Protein AF-A0A0N1F8J1-F1 (afdb_monomer_lite)

Organism: NCBI:txid1458464

Structure (mmCIF, N/CA/C/O backbone):
data_AF-A0A0N1F8J1-F1
#
_entry.id   AF-A0A0N1F8J1-F1
#
loop_
_atom_site.group_PDB
_atom_site.id
_atom_site.type_symbol
_atom_site.label_atom_id
_atom_site.label_alt_id
_atom_site.label_comp_id
_atom_site.label_asym_id
_atom_site.label_entity_id
_atom_site.label_seq_id
_atom_site.pdbx_PDB_ins_code
_atom_site.Cartn_x
_atom_site.Cartn_y
_atom_site.Cartn_z
_atom_site.occupancy
_atom_site.B_iso_or_equiv
_atom_site.auth_seq_id
_atom_site.auth_comp_id
_atom_site.a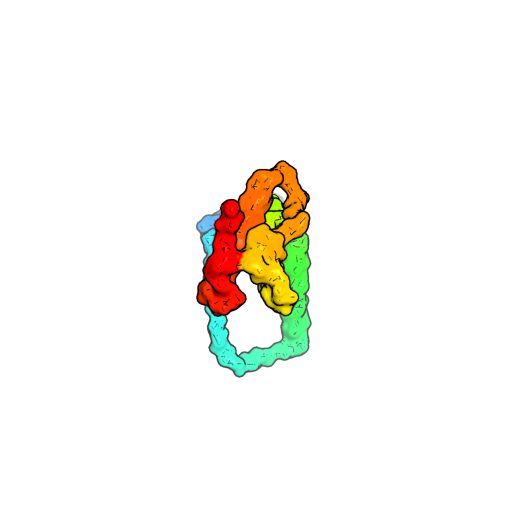uth_asym_id
_atom_site.auth_atom_id
_atom_site.pdbx_PDB_model_num
ATOM 1 N N . MET A 1 1 ? 49.712 -4.386 -55.237 1.00 58.28 1 MET A N 1
ATOM 2 C CA . MET A 1 1 ? 48.375 -4.305 -55.863 1.00 58.28 1 MET A CA 1
ATOM 3 C C . MET A 1 1 ? 47.477 -5.507 -55.547 1.00 58.28 1 MET A C 1
ATOM 5 O O . MET A 1 1 ? 46.312 -5.279 -55.282 1.00 58.28 1 MET A O 1
ATOM 9 N N . ARG A 1 2 ? 47.968 -6.762 -55.497 1.00 61.75 2 ARG A N 1
ATOM 10 C CA . ARG A 1 2 ? 47.131 -7.924 -55.093 1.00 61.75 2 ARG A CA 1
ATOM 11 C C . ARG A 1 2 ? 46.641 -7.853 -53.637 1.00 61.75 2 ARG A C 1
ATOM 13 O O . ARG A 1 2 ? 45.448 -7.893 -53.394 1.00 61.75 2 ARG A O 1
ATOM 20 N N . ARG A 1 3 ? 47.547 -7.547 -52.701 1.00 65.62 3 ARG A N 1
ATOM 21 C CA . ARG A 1 3 ? 47.251 -7.428 -51.259 1.00 65.62 3 ARG A CA 1
ATOM 22 C C . ARG A 1 3 ? 46.140 -6.426 -50.910 1.00 65.62 3 ARG A C 1
ATOM 24 O O . ARG A 1 3 ? 45.427 -6.631 -49.942 1.00 65.62 3 ARG A O 1
ATOM 31 N N . THR A 1 4 ? 46.003 -5.350 -51.684 1.00 76.75 4 THR A N 1
ATOM 32 C CA . THR A 1 4 ? 44.968 -4.324 -51.475 1.00 76.75 4 THR A CA 1
ATOM 33 C C . THR A 1 4 ? 43.614 -4.747 -52.038 1.00 76.75 4 THR A C 1
ATOM 35 O O . THR A 1 4 ? 42.590 -4.372 -51.486 1.00 76.75 4 THR A O 1
ATOM 38 N N . VAL A 1 5 ? 43.597 -5.543 -53.113 1.00 81.06 5 VAL A N 1
ATOM 39 C CA . VAL A 1 5 ? 42.360 -6.108 -53.677 1.00 81.06 5 VAL A CA 1
ATOM 40 C C . VAL A 1 5 ? 41.802 -7.181 -52.745 1.00 81.06 5 VAL A C 1
ATOM 42 O O . VAL A 1 5 ? 40.618 -7.144 -52.437 1.00 81.06 5 VAL A O 1
ATOM 45 N N . ASP A 1 6 ? 42.664 -8.045 -52.203 1.00 84.12 6 ASP A N 1
ATOM 46 C CA . ASP A 1 6 ? 42.258 -9.074 -51.235 1.00 84.12 6 ASP A CA 1
ATOM 47 C C . ASP A 1 6 ? 41.687 -8.453 -49.945 1.00 84.12 6 ASP A C 1
ATOM 49 O O . ASP A 1 6 ? 40.721 -8.954 -49.377 1.00 84.12 6 ASP A O 1
ATOM 53 N N . GLN A 1 7 ? 42.244 -7.319 -49.502 1.00 85.56 7 GLN A N 1
ATOM 54 C CA . GLN A 1 7 ? 41.729 -6.566 -48.353 1.00 85.56 7 GLN A CA 1
ATOM 55 C C . GLN A 1 7 ? 40.353 -5.948 -48.614 1.00 85.56 7 GLN A C 1
ATOM 57 O O . GLN A 1 7 ? 39.510 -5.937 -47.722 1.00 85.56 7 GLN A O 1
ATOM 62 N N . ILE A 1 8 ? 40.121 -5.425 -49.818 1.00 91.81 8 ILE A N 1
ATOM 63 C CA . ILE A 1 8 ? 38.821 -4.858 -50.189 1.00 91.81 8 ILE A CA 1
ATOM 64 C C . ILE A 1 8 ? 37.774 -5.967 -50.291 1.00 91.81 8 ILE A C 1
ATOM 66 O O . ILE A 1 8 ? 36.664 -5.795 -49.796 1.00 91.81 8 ILE A O 1
ATOM 70 N N . ASP A 1 9 ? 38.129 -7.107 -50.883 1.00 93.88 9 ASP A N 1
ATOM 71 C CA . ASP A 1 9 ? 37.218 -8.243 -51.016 1.00 93.88 9 ASP A CA 1
ATOM 72 C C . ASP A 1 9 ? 36.806 -8.797 -49.644 1.00 93.88 9 ASP A C 1
ATOM 74 O O . ASP A 1 9 ? 35.630 -9.055 -49.392 1.00 93.88 9 ASP A O 1
ATOM 78 N N . GLU A 1 10 ? 37.746 -8.872 -48.702 1.00 91.31 10 GLU A N 1
ATOM 79 C CA . GLU A 1 10 ? 37.446 -9.289 -47.334 1.00 91.31 10 GLU A CA 1
ATOM 80 C C . GLU A 1 10 ? 36.523 -8.297 -46.605 1.00 91.31 10 GLU A C 1
ATOM 82 O O . GLU A 1 10 ? 35.560 -8.705 -45.955 1.00 91.31 10 GLU A O 1
ATOM 87 N N . LEU A 1 11 ? 36.738 -6.987 -46.777 1.00 93.38 11 LEU A N 1
ATOM 88 C CA . LEU A 1 11 ? 35.849 -5.964 -46.216 1.00 93.38 11 LEU A CA 1
ATOM 89 C C . LEU A 1 11 ? 34.436 -6.028 -46.809 1.00 93.38 11 LEU A C 1
ATOM 91 O O . LEU A 1 11 ? 33.458 -5.803 -46.094 1.00 93.38 11 LEU A O 1
ATOM 95 N N . LEU A 1 12 ? 34.308 -6.357 -48.096 1.00 94.62 12 LEU A N 1
ATOM 96 C CA . LEU A 1 12 ? 33.007 -6.536 -48.742 1.00 94.62 12 LEU A CA 1
ATOM 97 C C . LEU A 1 12 ? 32.266 -7.760 -48.194 1.00 94.62 12 LEU A C 1
ATOM 99 O O . LEU A 1 12 ? 31.062 -7.679 -47.952 1.00 94.62 12 LEU A O 1
ATOM 103 N N . ARG A 1 13 ? 32.972 -8.863 -47.921 1.00 93.38 13 ARG A N 1
ATOM 104 C CA . ARG A 1 13 ? 32.376 -10.046 -47.278 1.00 93.38 13 ARG A CA 1
ATOM 105 C C . ARG A 1 13 ? 31.943 -9.766 -45.845 1.00 93.38 13 ARG A C 1
ATOM 107 O O . ARG A 1 13 ? 30.843 -10.155 -45.462 1.00 93.38 13 ARG A O 1
ATOM 114 N N . MET A 1 14 ? 32.769 -9.061 -45.071 1.00 93.69 14 MET A N 1
ATOM 115 C CA . MET A 1 14 ? 32.419 -8.647 -43.709 1.00 93.69 14 MET A CA 1
ATOM 116 C C . MET A 1 14 ? 31.176 -7.755 -43.702 1.00 93.69 14 MET A C 1
ATOM 118 O O . MET A 1 14 ? 30.296 -7.935 -42.862 1.00 93.69 14 MET A O 1
ATOM 122 N N . ARG A 1 15 ? 31.064 -6.842 -44.673 1.00 94.25 15 ARG A N 1
ATOM 123 C CA . ARG A 1 15 ? 29.888 -5.982 -44.820 1.00 94.25 15 ARG A CA 1
ATOM 124 C C . ARG A 1 15 ? 28.633 -6.772 -45.182 1.00 94.25 15 ARG A C 1
ATOM 126 O O . ARG A 1 15 ? 27.616 -6.606 -44.524 1.00 94.25 15 ARG A O 1
ATOM 133 N N . ALA A 1 16 ? 28.723 -7.687 -46.145 1.00 94.94 16 ALA A N 1
ATOM 134 C CA . ALA A 1 16 ? 27.598 -8.547 -46.509 1.00 94.94 16 ALA A CA 1
ATOM 135 C C . ALA A 1 16 ? 27.129 -9.431 -45.335 1.00 94.94 16 ALA A C 1
ATOM 137 O O . ALA A 1 16 ? 25.932 -9.647 -45.157 1.00 94.94 16 ALA A O 1
ATOM 138 N N . ALA A 1 17 ? 28.059 -9.918 -44.507 1.00 90.88 17 ALA A N 1
ATOM 139 C CA . ALA A 1 17 ? 27.730 -10.676 -43.302 1.00 90.88 17 ALA A CA 1
ATOM 140 C C . ALA A 1 17 ? 27.053 -9.807 -42.226 1.00 90.88 17 ALA A C 1
ATOM 142 O O . ALA A 1 17 ? 26.122 -10.271 -41.567 1.00 90.88 17 ALA A O 1
ATOM 143 N N . ALA A 1 18 ? 27.486 -8.553 -42.066 1.00 88.69 18 ALA A N 1
ATOM 144 C CA . ALA A 1 18 ? 26.862 -7.601 -41.149 1.00 88.69 18 ALA A CA 1
ATOM 145 C C . ALA A 1 18 ? 25.426 -7.259 -41.579 1.00 88.69 18 ALA A C 1
ATOM 147 O O . ALA A 1 18 ? 24.512 -7.363 -40.764 1.00 88.69 18 ALA A O 1
ATOM 148 N N . ASP A 1 19 ? 25.215 -6.967 -42.865 1.00 93.31 19 ASP A N 1
ATOM 149 C CA . ASP A 1 19 ? 23.887 -6.675 -43.418 1.00 93.31 19 ASP A CA 1
ATOM 150 C C . ASP A 1 19 ? 22.930 -7.874 -43.227 1.00 93.31 19 ASP A C 1
ATOM 152 O O . ASP A 1 19 ? 21.756 -7.715 -42.885 1.00 93.31 19 ASP A O 1
ATOM 156 N N . TRP A 1 20 ? 23.439 -9.102 -43.378 1.00 92.19 20 TRP A N 1
ATOM 157 C CA . TRP A 1 20 ? 22.670 -10.324 -43.121 1.00 92.19 20 TRP A CA 1
ATOM 158 C C . TRP A 1 20 ? 22.307 -10.507 -41.633 1.00 92.19 20 TRP A C 1
ATOM 160 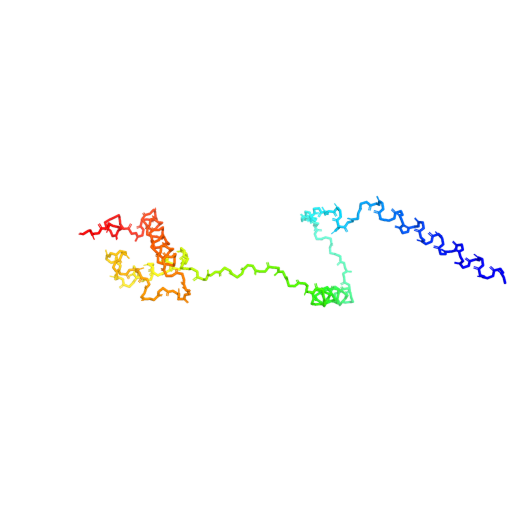O O . TRP A 1 20 ? 21.189 -10.924 -41.314 1.00 92.19 20 TRP A O 1
ATOM 170 N N . LEU A 1 21 ? 23.214 -10.164 -40.711 1.00 86.12 21 LEU A N 1
ATOM 171 C CA . LEU A 1 21 ? 22.952 -10.199 -39.265 1.00 86.12 21 LEU A CA 1
ATOM 172 C C . LEU A 1 21 ? 21.944 -9.131 -38.820 1.00 86.12 21 LEU A C 1
ATOM 174 O O . LEU A 1 21 ? 21.160 -9.388 -37.906 1.00 86.12 21 LEU A O 1
ATOM 178 N N . GLU A 1 22 ? 21.938 -7.954 -39.446 1.00 86.50 22 GLU A N 1
ATOM 179 C CA . GLU A 1 22 ? 20.938 -6.911 -39.178 1.00 86.50 22 GLU A CA 1
ATOM 180 C C . GLU A 1 22 ? 19.547 -7.295 -39.687 1.00 86.50 22 GLU A C 1
ATOM 182 O O . GLU A 1 22 ? 18.547 -7.036 -39.017 1.00 86.50 22 GLU A O 1
ATOM 187 N N . ALA A 1 23 ? 19.469 -7.966 -40.838 1.00 88.62 23 ALA A N 1
ATOM 188 C CA . ALA A 1 23 ? 18.208 -8.460 -41.386 1.00 88.62 23 ALA A CA 1
ATOM 189 C C . ALA A 1 23 ? 17.611 -9.634 -40.583 1.00 88.62 23 ALA A C 1
ATOM 191 O O . ALA A 1 23 ? 16.429 -9.958 -40.736 1.00 88.62 23 ALA A O 1
ATOM 192 N N . THR A 1 24 ? 18.409 -10.283 -39.731 1.00 86.06 24 THR A N 1
ATOM 193 C CA . THR A 1 24 ? 17.971 -11.421 -38.919 1.00 86.06 24 THR A CA 1
ATOM 194 C C . THR A 1 24 ? 17.445 -10.936 -37.562 1.00 86.06 24 THR A C 1
ATOM 196 O O . THR A 1 24 ? 18.108 -10.138 -36.904 1.00 86.06 24 THR A O 1
ATOM 199 N N . PRO A 1 25 ? 16.286 -11.424 -37.075 1.00 82.31 25 PRO A N 1
ATOM 200 C CA . PRO A 1 25 ? 15.771 -11.046 -35.761 1.00 82.31 25 PRO A CA 1
ATOM 201 C C . PRO A 1 25 ? 16.784 -11.344 -34.647 1.00 82.31 25 PRO A C 1
ATOM 203 O O . PRO A 1 25 ? 17.122 -12.500 -34.388 1.00 82.31 25 P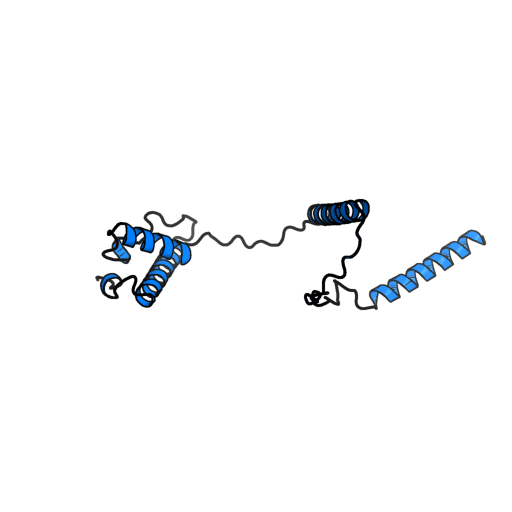RO A O 1
ATOM 206 N N . GLN A 1 26 ? 17.257 -10.299 -33.969 1.00 80.31 26 GLN A N 1
ATOM 207 C CA . GLN A 1 26 ? 18.305 -10.427 -32.960 1.00 80.31 26 GLN A CA 1
ATOM 208 C C . GLN A 1 26 ? 17.712 -10.736 -31.583 1.00 80.31 26 GLN A C 1
ATOM 210 O O . GLN A 1 26 ? 16.778 -10.071 -31.115 1.00 80.31 26 GLN A O 1
ATOM 215 N N . PHE A 1 27 ? 18.274 -11.738 -30.906 1.00 76.88 27 PHE A N 1
ATOM 216 C CA . PHE A 1 27 ? 17.901 -12.057 -29.531 1.00 76.88 27 PHE A CA 1
ATOM 217 C C . PHE A 1 27 ? 18.247 -10.894 -28.592 1.00 76.88 27 PHE A C 1
ATOM 219 O O . PHE A 1 27 ? 19.356 -10.375 -28.616 1.00 76.88 27 PHE A O 1
ATOM 226 N N . GLY A 1 28 ? 17.294 -10.488 -27.754 1.00 74.44 28 GLY A N 1
ATOM 227 C CA . GLY A 1 28 ? 17.447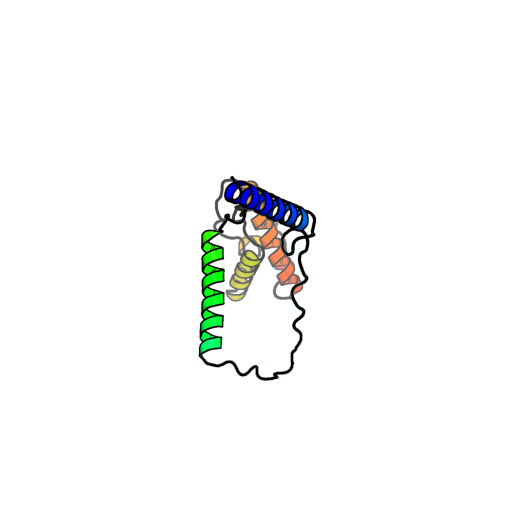 -9.372 -26.816 1.00 74.44 28 GLY A CA 1
ATOM 228 C C . GLY A 1 28 ? 17.215 -7.978 -27.411 1.00 74.44 28 GLY A C 1
ATOM 229 O O . GLY A 1 28 ? 17.138 -7.023 -26.644 1.00 74.44 28 GLY A O 1
ATOM 230 N N . VAL A 1 29 ? 17.052 -7.861 -28.735 1.00 76.06 29 VAL A N 1
ATOM 231 C CA . VAL A 1 29 ? 16.617 -6.621 -29.407 1.00 76.06 29 VAL A CA 1
ATOM 232 C C . VAL A 1 29 ? 15.223 -6.813 -29.994 1.00 76.06 29 VAL A C 1
ATOM 234 O O . VAL A 1 29 ? 14.266 -6.181 -29.556 1.00 76.06 29 VAL A O 1
ATOM 237 N N . SER A 1 30 ? 15.097 -7.725 -30.960 1.00 81.06 30 SER A N 1
ATOM 238 C CA . SER A 1 30 ? 13.841 -8.010 -31.664 1.00 81.06 30 SER A CA 1
ATOM 239 C C . SER A 1 30 ? 13.121 -9.228 -31.085 1.00 81.06 30 SER A C 1
ATOM 241 O O . SER A 1 30 ? 11.893 -9.283 -31.091 1.00 81.06 30 SER A O 1
ATOM 243 N N . VAL A 1 31 ? 13.872 -10.212 -30.575 1.00 77.50 31 VAL A N 1
ATOM 244 C CA . VAL A 1 31 ? 13.328 -11.456 -30.011 1.00 77.50 31 VAL A CA 1
ATOM 245 C C . VAL A 1 31 ? 13.741 -11.585 -28.553 1.00 77.50 31 VAL A C 1
ATOM 247 O O . VAL A 1 31 ? 14.886 -11.893 -28.231 1.00 77.50 31 VAL A O 1
ATOM 250 N N . PHE A 1 32 ? 12.793 -11.401 -27.641 1.00 76.31 32 PHE A N 1
ATOM 251 C CA . PHE A 1 32 ? 13.006 -11.706 -26.230 1.00 76.31 32 PHE A CA 1
ATOM 252 C C . PHE A 1 32 ? 12.576 -13.145 -25.975 1.00 76.31 32 PHE A C 1
ATOM 254 O O . PHE A 1 32 ? 11.386 -13.461 -25.962 1.00 76.31 32 PHE A O 1
ATOM 261 N N . ALA A 1 33 ? 13.549 -14.041 -25.797 1.00 71.12 33 ALA A N 1
ATOM 262 C CA . ALA A 1 33 ? 13.244 -15.401 -25.382 1.00 71.12 33 ALA A CA 1
ATOM 263 C C . ALA A 1 33 ? 12.516 -15.361 -24.032 1.00 71.12 33 ALA A C 1
ATOM 265 O O . ALA A 1 33 ? 12.921 -14.648 -23.110 1.00 71.12 33 ALA A O 1
ATOM 266 N N . ARG A 1 34 ? 11.447 -16.153 -23.897 1.00 68.38 34 ARG A N 1
ATOM 267 C CA . ARG A 1 34 ? 10.851 -16.411 -22.585 1.00 68.38 34 ARG A CA 1
ATOM 268 C C . ARG A 1 34 ? 11.955 -16.987 -21.696 1.00 68.38 34 ARG A C 1
ATOM 270 O O . ARG A 1 34 ? 12.657 -17.906 -22.120 1.00 68.38 34 ARG A O 1
ATOM 277 N N . GLY A 1 35 ? 12.109 -16.447 -20.485 1.00 67.62 35 GLY A N 1
ATOM 278 C CA . GLY A 1 35 ? 13.012 -17.023 -19.490 1.00 67.62 35 GLY A CA 1
ATOM 279 C C . GLY A 1 35 ? 12.775 -18.528 -19.408 1.00 67.62 35 GLY A C 1
ATOM 280 O O . GLY A 1 35 ? 11.623 -18.969 -19.452 1.00 67.62 35 GLY A O 1
ATOM 281 N N . LYS A 1 36 ? 13.860 -19.312 -19.381 1.00 58.62 36 LYS A N 1
ATOM 282 C CA . LYS A 1 36 ? 13.782 -20.772 -19.289 1.00 58.62 36 LYS A CA 1
ATOM 283 C C . LYS A 1 36 ? 12.805 -21.090 -18.157 1.00 58.62 36 LYS A C 1
ATOM 285 O O . LYS A 1 36 ? 13.022 -20.634 -17.034 1.00 58.62 36 LYS A O 1
ATOM 290 N N . ALA A 1 37 ? 11.722 -21.818 -18.448 1.00 57.06 37 ALA A N 1
ATOM 291 C CA . ALA A 1 37 ? 10.955 -22.432 -17.374 1.00 57.06 37 ALA A CA 1
ATOM 292 C C . ALA A 1 37 ? 11.970 -23.182 -16.511 1.00 57.06 37 ALA A C 1
ATOM 294 O O . ALA A 1 37 ? 12.921 -23.749 -17.066 1.00 57.06 37 ALA A O 1
ATOM 295 N N . VAL A 1 38 ? 11.823 -23.117 -15.188 1.00 53.97 38 VAL A N 1
ATOM 296 C CA . VAL A 1 38 ? 12.609 -23.951 -14.282 1.00 53.97 38 VAL A CA 1
ATOM 297 C C . VAL A 1 38 ? 12.274 -25.384 -14.668 1.00 53.97 38 VAL A C 1
ATOM 299 O O . VAL A 1 38 ? 11.284 -25.955 -14.232 1.00 53.97 38 VAL A O 1
ATOM 302 N N . VAL A 1 39 ? 13.051 -25.930 -15.598 1.00 53.53 39 VAL A N 1
ATOM 303 C CA . VAL A 1 39 ? 13.140 -27.358 -15.783 1.00 53.53 39 VAL A CA 1
ATOM 304 C C . VAL A 1 39 ? 13.758 -27.771 -14.469 1.00 53.53 39 VAL A C 1
ATOM 306 O O . VAL A 1 39 ? 14.915 -27.432 -14.205 1.00 53.53 39 VAL A O 1
ATOM 309 N N . GLU A 1 40 ? 12.964 -28.415 -13.621 1.00 51.75 40 GLU A N 1
ATOM 310 C CA . GLU A 1 40 ? 13.473 -29.279 -12.570 1.00 51.75 40 GLU A CA 1
ATOM 311 C C . GLU A 1 40 ? 14.291 -30.358 -13.279 1.00 51.75 40 GLU A C 1
ATOM 313 O O . GLU A 1 40 ? 13.848 -31.476 -13.527 1.00 51.75 40 GLU A O 1
ATOM 318 N N . SER A 1 41 ? 15.492 -29.992 -13.722 1.00 47.59 41 SER A N 1
ATOM 319 C CA . SER A 1 41 ? 16.497 -30.956 -14.084 1.00 47.59 41 SER A CA 1
ATOM 320 C C . SER A 1 41 ? 16.813 -31.620 -12.763 1.00 47.59 41 SER A C 1
ATOM 322 O O . SER A 1 41 ? 17.504 -31.032 -11.925 1.00 47.59 41 SER A O 1
ATOM 324 N N . GLY A 1 42 ? 16.230 -32.805 -12.564 1.00 47.34 42 GLY A N 1
ATOM 325 C CA . GLY A 1 42 ? 16.627 -33.720 -11.511 1.00 47.34 42 GLY A CA 1
ATOM 326 C C . GLY A 1 42 ? 18.142 -33.688 -11.407 1.00 47.34 42 GLY A C 1
ATOM 327 O O . GLY A 1 42 ? 18.830 -33.570 -12.424 1.00 47.34 42 GLY A O 1
ATOM 328 N N . ILE A 1 43 ? 18.625 -33.676 -10.169 1.00 46.97 43 ILE A N 1
ATOM 329 C CA . ILE A 1 43 ? 20.016 -33.468 -9.780 1.00 46.97 43 ILE A CA 1
ATOM 330 C C . ILE A 1 43 ? 20.876 -34.578 -10.404 1.00 46.97 43 ILE A C 1
ATOM 332 O O . ILE A 1 43 ? 21.290 -35.526 -9.751 1.00 46.97 43 ILE A O 1
ATOM 336 N N . SER A 1 44 ? 21.154 -34.479 -11.697 1.00 49.72 44 SER A N 1
ATOM 337 C CA . SER A 1 44 ? 22.309 -35.093 -12.308 1.00 49.72 44 SER A CA 1
ATOM 338 C C . SER A 1 44 ? 23.422 -34.140 -11.946 1.00 49.72 44 SER A C 1
ATOM 340 O O . SER A 1 44 ? 23.599 -33.117 -12.608 1.00 49.72 44 SER A O 1
ATOM 342 N N . GLY A 1 45 ? 24.069 -34.422 -10.813 1.00 53.16 45 GLY A N 1
ATOM 343 C CA . GLY A 1 45 ? 25.177 -33.647 -10.280 1.00 53.16 45 GLY A CA 1
ATOM 344 C C . GLY A 1 45 ? 26.188 -33.393 -11.384 1.00 53.16 45 GLY A C 1
ATOM 345 O O . GLY A 1 45 ? 27.006 -34.251 -11.710 1.00 53.16 45 GLY A O 1
ATOM 346 N N . ARG A 1 46 ? 26.099 -32.213 -11.997 1.00 57.81 46 ARG A N 1
ATOM 347 C CA . ARG A 1 46 ? 27.116 -31.709 -12.903 1.00 57.81 46 ARG A CA 1
ATOM 348 C C . ARG A 1 46 ? 28.353 -31.589 -12.028 1.00 57.81 46 ARG A C 1
ATOM 350 O O . ARG A 1 46 ? 28.398 -30.725 -11.160 1.00 57.81 46 ARG A O 1
ATOM 357 N N . GLN A 1 47 ? 29.276 -32.536 -12.189 1.00 62.72 47 GLN A N 1
ATOM 358 C CA . GLN A 1 47 ? 30.554 -32.600 -11.487 1.00 62.72 47 GLN A CA 1
ATOM 359 C C . GLN A 1 47 ? 31.351 -31.353 -11.871 1.00 62.72 47 GLN A C 1
ATOM 361 O O . GLN A 1 47 ? 32.090 -31.333 -12.851 1.00 62.72 47 GLN A O 1
ATOM 366 N N . GLY A 1 48 ? 31.093 -30.262 -11.160 1.00 63.59 48 GLY A N 1
ATOM 367 C CA . GLY A 1 48 ? 31.829 -29.027 -11.293 1.00 63.59 48 GLY A CA 1
ATOM 368 C C . GLY A 1 48 ? 33.078 -29.117 -10.434 1.00 63.59 48 GLY A C 1
ATOM 369 O O . GLY A 1 48 ? 32.988 -29.227 -9.215 1.00 63.59 48 GLY A O 1
ATOM 370 N N . THR A 1 49 ? 34.250 -29.064 -11.056 1.00 78.12 49 THR A N 1
ATOM 371 C CA . THR A 1 49 ? 35.517 -28.874 -10.339 1.00 78.12 49 THR A CA 1
ATOM 372 C C . THR A 1 49 ? 35.521 -27.497 -9.663 1.00 78.12 49 THR A C 1
ATOM 374 O O . THR A 1 49 ? 34.828 -26.588 -10.117 1.00 78.12 49 THR A O 1
ATOM 377 N N . TYR A 1 50 ? 36.343 -27.284 -8.632 1.00 76.50 50 TYR A N 1
ATOM 378 C CA . TYR A 1 50 ? 36.552 -25.966 -8.004 1.00 76.50 50 TYR A CA 1
ATOM 379 C C . TYR A 1 50 ? 36.785 -24.830 -9.024 1.00 76.50 50 TYR A C 1
ATOM 381 O O . TYR A 1 50 ? 36.268 -23.727 -8.866 1.00 76.50 50 TYR A O 1
ATOM 389 N N . PHE A 1 51 ? 37.466 -25.129 -10.134 1.00 79.06 51 PHE A N 1
ATOM 390 C CA . PHE A 1 51 ? 37.651 -24.193 -11.244 1.00 79.06 51 PHE A CA 1
ATOM 391 C C . PHE A 1 51 ? 36.329 -23.729 -11.879 1.00 79.06 51 PHE A C 1
ATOM 393 O O . PHE A 1 51 ? 36.148 -22.543 -12.120 1.00 79.06 51 PHE A O 1
ATOM 400 N N . SER A 1 52 ? 35.359 -24.630 -12.056 1.00 78.31 52 SER A N 1
ATOM 401 C CA . SER A 1 52 ? 34.036 -24.275 -12.589 1.00 78.31 52 SER A CA 1
ATOM 402 C C . SER A 1 52 ? 33.225 -23.390 -11.639 1.00 78.31 52 SER A C 1
ATOM 404 O O . SER A 1 52 ? 32.417 -22.579 -12.088 1.00 78.31 52 SER A O 1
ATOM 406 N N . LEU A 1 53 ? 33.462 -23.508 -10.327 1.00 81.50 53 LEU A N 1
ATOM 407 C CA . LEU A 1 53 ? 32.899 -22.588 -9.342 1.00 81.50 53 LEU A CA 1
ATOM 408 C C . LEU A 1 53 ? 33.546 -21.206 -9.474 1.00 81.50 53 LEU A C 1
ATOM 410 O O . LEU A 1 53 ? 32.832 -20.209 -9.494 1.00 81.50 53 LEU A O 1
ATOM 414 N N . MET A 1 54 ? 34.874 -21.138 -9.609 1.00 89.94 54 MET A N 1
ATOM 415 C CA . MET A 1 54 ? 35.575 -19.870 -9.836 1.00 89.94 54 MET A CA 1
ATOM 416 C C . MET A 1 54 ? 35.124 -19.186 -11.132 1.00 89.94 54 MET A C 1
ATOM 418 O O . MET A 1 54 ? 34.837 -17.993 -11.100 1.00 89.94 54 MET A O 1
ATOM 422 N N . GLU A 1 55 ? 34.994 -19.922 -12.239 1.00 85.31 55 GLU A N 1
ATOM 423 C CA . GLU A 1 55 ? 34.467 -19.392 -13.505 1.00 85.31 55 GLU A CA 1
ATOM 424 C C . GLU A 1 55 ? 33.031 -18.883 -13.360 1.00 85.31 55 GLU A C 1
ATOM 426 O O . GLU A 1 55 ? 32.702 -17.807 -13.857 1.00 85.31 55 GLU A O 1
ATOM 431 N N . ALA A 1 56 ? 32.172 -19.614 -12.643 1.00 83.88 56 ALA A N 1
ATOM 432 C CA . ALA A 1 56 ? 30.808 -19.168 -12.382 1.00 83.88 56 ALA A CA 1
ATOM 433 C C . ALA A 1 56 ? 30.781 -17.870 -11.557 1.00 83.88 56 ALA A C 1
ATOM 435 O O . ALA A 1 56 ? 30.018 -16.958 -11.873 1.00 83.88 56 ALA A O 1
ATOM 436 N N . CYS A 1 57 ? 31.634 -17.763 -10.534 1.00 83.44 57 CYS A N 1
ATOM 437 C CA . CYS A 1 57 ? 31.775 -16.553 -9.727 1.00 83.44 57 CYS A CA 1
ATOM 438 C C . CYS A 1 57 ? 32.293 -15.369 -10.556 1.00 83.44 57 CYS A C 1
ATOM 440 O O . CYS A 1 57 ? 31.736 -14.276 -10.465 1.00 83.44 57 CYS A O 1
ATOM 442 N N . LEU A 1 58 ? 33.305 -15.583 -11.401 1.00 88.00 58 LEU A N 1
ATOM 443 C CA . LEU A 1 58 ? 33.838 -14.561 -12.306 1.00 88.00 58 LEU A CA 1
ATOM 444 C C . LEU A 1 58 ? 32.779 -14.085 -13.304 1.00 88.00 58 LEU A C 1
ATOM 446 O O . LEU A 1 58 ? 32.572 -12.883 -13.434 1.00 88.00 58 LEU A O 1
ATOM 450 N N . GLY A 1 59 ? 32.022 -15.000 -13.913 1.00 84.31 59 GLY A N 1
ATOM 451 C CA . GLY A 1 59 ? 30.956 -14.642 -14.850 1.00 84.31 59 GLY A CA 1
ATOM 452 C C . GLY A 1 59 ? 29.810 -13.842 -14.214 1.00 84.31 59 GLY A C 1
ATOM 453 O O . GLY A 1 59 ? 29.150 -13.058 -14.895 1.00 84.31 59 GLY A O 1
ATOM 454 N N . VAL A 1 60 ? 29.559 -14.004 -12.910 1.00 83.38 60 VAL A N 1
ATOM 455 C CA . VAL A 1 60 ? 28.618 -13.146 -12.166 1.00 83.38 60 VAL A CA 1
ATOM 456 C C . VAL A 1 60 ? 29.212 -11.755 -11.949 1.00 83.38 60 VAL A C 1
ATOM 458 O O . VAL A 1 60 ? 28.529 -10.763 -12.200 1.00 83.38 60 VAL A O 1
ATOM 461 N N . LEU A 1 61 ? 30.478 -11.672 -11.533 1.00 81.81 61 LEU A N 1
ATOM 462 C CA . LEU A 1 61 ? 31.160 -10.399 -11.291 1.00 81.81 61 LEU A CA 1
ATOM 463 C C . LEU A 1 61 ? 31.304 -9.565 -12.570 1.00 81.81 61 LEU A C 1
ATOM 465 O O . LEU A 1 61 ? 31.034 -8.369 -12.537 1.00 81.81 61 LEU A O 1
ATOM 469 N N . GLU A 1 62 ? 31.645 -10.182 -13.702 1.00 77.62 62 GLU A N 1
ATOM 470 C CA . GLU A 1 62 ? 31.727 -9.505 -15.005 1.00 77.62 62 GLU A CA 1
ATOM 471 C C . GLU A 1 62 ? 30.375 -8.928 -15.439 1.00 77.62 62 GLU A C 1
ATOM 473 O O . GLU A 1 62 ? 30.303 -7.799 -15.920 1.00 77.62 62 GLU A O 1
ATOM 478 N N . ARG A 1 63 ? 29.273 -9.658 -15.221 1.00 69.75 63 ARG A N 1
ATOM 479 C CA . ARG A 1 63 ? 27.920 -9.164 -15.534 1.00 69.75 63 ARG A CA 1
ATOM 480 C C . ARG A 1 63 ? 27.517 -7.977 -14.671 1.00 69.75 63 ARG A C 1
ATOM 482 O O . ARG A 1 63 ? 26.862 -7.064 -15.170 1.00 69.75 63 ARG A O 1
ATOM 489 N N . GLU A 1 64 ? 27.874 -7.997 -13.392 1.00 67.62 64 GLU A N 1
ATOM 490 C CA . GLU A 1 64 ? 27.648 -6.861 -12.499 1.00 67.62 64 GLU A CA 1
ATOM 491 C C . GLU A 1 64 ? 28.523 -5.664 -12.902 1.00 67.62 64 GLU A C 1
ATOM 493 O O . GLU A 1 64 ? 28.025 -4.542 -12.939 1.00 67.62 64 GLU A O 1
ATOM 498 N N . LEU A 1 65 ? 29.774 -5.889 -13.319 1.00 65.00 65 LEU A N 1
ATOM 499 C CA . LEU A 1 65 ? 30.657 -4.831 -13.823 1.00 65.00 65 LEU A CA 1
ATOM 500 C C . LEU A 1 65 ? 30.084 -4.162 -15.084 1.00 65.00 65 LEU A C 1
ATOM 502 O O . LEU A 1 65 ? 29.965 -2.940 -15.141 1.00 65.00 65 LEU A O 1
ATOM 506 N N . VAL A 1 66 ? 29.625 -4.965 -16.052 1.00 63.25 66 VAL A N 1
ATOM 507 C CA . VAL A 1 66 ? 28.967 -4.473 -17.275 1.00 63.25 66 VAL A CA 1
ATOM 508 C C . VAL A 1 66 ? 27.672 -3.727 -16.941 1.00 63.25 66 VAL A C 1
ATOM 510 O O . VAL A 1 66 ? 27.372 -2.705 -17.556 1.00 63.25 66 VAL A O 1
ATOM 513 N N . ARG A 1 67 ? 26.899 -4.168 -15.940 1.00 57.66 67 ARG A N 1
ATOM 514 C CA . ARG A 1 67 ? 25.711 -3.430 -15.469 1.00 57.66 67 ARG A CA 1
ATOM 515 C C . ARG A 1 67 ? 26.048 -2.061 -14.887 1.00 57.66 67 ARG A C 1
ATOM 517 O O . ARG A 1 67 ? 25.246 -1.145 -15.054 1.00 57.66 67 ARG A O 1
ATOM 524 N N . VAL A 1 68 ? 27.191 -1.923 -14.216 1.00 59.09 68 VAL A N 1
ATOM 525 C CA . VAL A 1 68 ? 27.665 -0.634 -13.693 1.00 59.09 68 VAL A CA 1
ATOM 526 C C . VAL A 1 68 ? 28.136 0.271 -14.834 1.00 59.09 68 VAL A C 1
ATOM 528 O O . VAL A 1 68 ? 27.754 1.438 -14.867 1.00 59.09 68 VAL A O 1
ATOM 531 N N . GLU A 1 69 ? 28.895 -0.255 -15.799 1.00 57.12 69 GLU A N 1
ATOM 532 C CA . GLU A 1 69 ? 29.396 0.528 -16.942 1.00 57.12 69 GLU A CA 1
ATOM 533 C C . GLU A 1 69 ? 28.288 0.954 -17.916 1.00 57.12 69 GLU A C 1
ATOM 535 O O . GLU A 1 69 ? 28.335 2.047 -18.475 1.00 57.12 69 GLU A O 1
ATOM 540 N N . THR A 1 70 ? 27.246 0.132 -18.075 1.00 54.62 70 THR A N 1
ATOM 541 C CA . THR A 1 70 ? 26.102 0.412 -18.962 1.00 54.62 70 THR A CA 1
ATOM 542 C C . THR A 1 70 ? 24.918 1.040 -18.222 1.00 54.62 70 THR A C 1
ATOM 544 O O . THR A 1 70 ? 23.791 1.001 -18.724 1.00 54.62 70 THR A O 1
ATOM 547 N N . TYR A 1 71 ? 25.130 1.591 -17.019 1.00 46.25 71 TYR A N 1
ATOM 548 C CA . TYR A 1 71 ? 24.066 2.182 -16.206 1.00 46.25 71 TYR A CA 1
ATOM 549 C C . TYR A 1 71 ? 23.540 3.475 -16.846 1.00 46.25 71 TYR A C 1
ATOM 551 O O . TYR A 1 71 ? 23.854 4.593 -16.442 1.00 46.25 71 TYR A O 1
ATOM 559 N N . VAL A 1 72 ? 22.679 3.324 -17.851 1.00 57.16 72 VAL A N 1
ATOM 560 C CA . VAL A 1 72 ? 21.692 4.339 -18.201 1.00 57.16 72 VAL A CA 1
ATOM 561 C C . VAL A 1 72 ? 20.766 4.420 -16.989 1.00 57.16 72 VAL A C 1
ATOM 563 O O . VAL A 1 72 ? 20.154 3.404 -16.639 1.00 57.16 72 VAL A O 1
ATOM 566 N N . PRO A 1 73 ? 20.669 5.568 -16.294 1.00 59.56 73 PRO A N 1
ATOM 567 C CA . PRO A 1 73 ? 19.792 5.674 -15.146 1.00 59.56 73 PRO A CA 1
ATOM 568 C C . PRO A 1 73 ? 18.378 5.350 -15.616 1.00 59.56 73 PRO A C 1
ATOM 570 O O . PRO A 1 73 ? 17.807 6.066 -16.439 1.00 59.56 73 PRO A O 1
ATOM 573 N N . VAL A 1 74 ? 17.831 4.237 -15.116 1.00 62.66 74 VAL A N 1
ATOM 574 C CA . VAL A 1 74 ? 16.426 3.878 -15.312 1.00 62.66 74 VAL A CA 1
ATOM 575 C C . VAL A 1 74 ? 15.622 5.125 -14.980 1.00 62.66 74 VAL A C 1
ATOM 577 O O . VAL A 1 74 ? 15.744 5.638 -13.866 1.00 62.66 74 VAL A O 1
ATOM 580 N N . TYR A 1 75 ? 14.855 5.638 -15.944 1.00 60.09 75 TYR A N 1
ATOM 581 C CA . TYR A 1 75 ? 14.003 6.803 -15.735 1.00 60.09 75 TYR A CA 1
ATOM 582 C C . TYR A 1 75 ? 13.127 6.549 -14.502 1.00 60.09 75 TYR A C 1
ATOM 584 O O . TYR A 1 75 ? 12.212 5.725 -14.523 1.00 60.09 75 TYR A O 1
ATOM 592 N N . ARG A 1 76 ? 13.457 7.213 -13.390 1.00 59.91 76 ARG A N 1
ATOM 593 C CA . ARG A 1 76 ? 12.687 7.158 -12.151 1.00 59.91 76 ARG A CA 1
ATOM 594 C C . ARG A 1 76 ? 11.828 8.402 -12.104 1.00 59.91 76 ARG A C 1
ATOM 596 O O . ARG A 1 76 ? 12.334 9.511 -11.960 1.00 59.91 76 ARG A O 1
ATOM 603 N N . ILE A 1 77 ? 10.519 8.206 -12.200 1.00 67.38 77 ILE A N 1
ATOM 604 C CA . ILE A 1 77 ? 9.567 9.255 -11.856 1.00 67.38 77 ILE A CA 1
ATOM 605 C C . ILE A 1 77 ? 9.740 9.514 -10.357 1.00 67.38 77 ILE A C 1
ATOM 607 O O . ILE A 1 77 ? 9.435 8.644 -9.538 1.00 67.38 77 ILE A O 1
ATOM 611 N N . ASN A 1 78 ? 10.243 10.695 -9.997 1.00 65.25 78 ASN A N 1
ATOM 612 C CA . ASN A 1 78 ? 10.221 11.172 -8.618 1.00 65.25 78 ASN A CA 1
ATOM 613 C C . ASN A 1 78 ? 8.769 11.494 -8.252 1.00 65.25 78 ASN A C 1
ATOM 615 O O . ASN A 1 78 ? 8.293 12.613 -8.423 1.00 65.25 78 ASN A O 1
ATOM 619 N N . LEU A 1 79 ? 8.040 10.470 -7.811 1.00 66.44 79 LEU A N 1
ATOM 620 C CA . LEU A 1 79 ? 6.711 10.632 -7.241 1.00 66.44 79 LEU A CA 1
ATOM 621 C C . LEU A 1 79 ? 6.842 11.356 -5.892 1.00 66.44 79 LEU A C 1
ATOM 623 O O . LEU A 1 79 ? 7.659 10.934 -5.067 1.00 66.44 79 LEU A O 1
ATOM 627 N N . PRO A 1 80 ? 6.032 12.396 -5.629 1.00 69.12 80 PRO A N 1
ATOM 628 C CA . PRO A 1 80 ? 5.967 13.003 -4.308 1.00 69.12 80 PRO A CA 1
ATOM 629 C C . PRO A 1 80 ? 5.633 11.942 -3.254 1.00 69.12 80 PRO A C 1
ATOM 631 O O . PRO A 1 80 ? 4.800 11.058 -3.480 1.00 69.12 80 PRO A O 1
ATOM 634 N N . ALA A 1 81 ? 6.274 12.028 -2.090 1.00 77.75 81 ALA A N 1
ATOM 635 C CA . ALA A 1 81 ? 6.035 11.104 -0.988 1.00 77.75 81 ALA A CA 1
ATOM 636 C C . ALA A 1 81 ? 4.684 11.403 -0.307 1.00 77.75 81 ALA A C 1
ATOM 638 O O . ALA A 1 81 ? 4.617 12.102 0.703 1.00 77.75 81 ALA A O 1
ATOM 639 N N . TYR A 1 82 ? 3.590 10.888 -0.874 1.00 83.62 82 TYR A N 1
ATOM 640 C CA . TYR A 1 82 ? 2.260 10.962 -0.265 1.00 83.62 82 TYR A CA 1
ATOM 641 C C . TYR A 1 82 ? 2.098 9.960 0.883 1.00 83.62 82 TYR A C 1
ATOM 643 O O . TYR A 1 82 ? 2.710 8.892 0.884 1.00 83.62 82 TYR A O 1
ATOM 651 N N . TRP A 1 83 ? 1.214 10.291 1.828 1.00 88.44 83 TRP A N 1
ATOM 652 C CA . TRP A 1 83 ? 0.792 9.387 2.898 1.00 88.44 83 TRP A CA 1
ATOM 653 C C . TRP A 1 83 ? 0.154 8.121 2.311 1.00 88.44 83 TRP A C 1
ATOM 655 O O . TRP A 1 83 ? -0.865 8.204 1.619 1.00 88.44 83 TRP A O 1
ATOM 665 N N . ARG A 1 84 ? 0.764 6.951 2.539 1.00 89.69 84 ARG A N 1
ATOM 666 C CA . ARG A 1 84 ? 0.309 5.684 1.948 1.00 89.69 84 ARG A CA 1
ATOM 667 C C . ARG A 1 84 ? -0.731 5.005 2.832 1.00 89.69 84 ARG A C 1
ATOM 669 O O . ARG A 1 84 ? -0.739 5.163 4.050 1.00 89.69 84 ARG A O 1
ATOM 676 N N . VAL A 1 85 ? -1.556 4.149 2.226 1.00 93.94 85 VAL A N 1
ATOM 677 C CA . VAL A 1 85 ? -2.517 3.298 2.958 1.00 93.94 85 VAL A CA 1
ATOM 678 C C . VAL A 1 85 ? -1.799 2.391 3.964 1.00 93.94 85 VAL A C 1
ATOM 680 O O . VAL A 1 85 ? -2.286 2.192 5.072 1.00 93.94 85 VAL A O 1
ATOM 683 N N . THR A 1 86 ? -0.616 1.879 3.615 1.00 93.88 86 THR A N 1
ATOM 684 C CA . THR A 1 86 ? 0.205 1.049 4.512 1.00 93.88 86 THR A CA 1
ATOM 685 C C . THR A 1 86 ? 0.657 1.811 5.754 1.00 93.88 86 THR A C 1
ATOM 687 O O . THR A 1 86 ? 0.634 1.257 6.852 1.00 93.88 86 THR A O 1
ATOM 690 N N . ASP A 1 87 ? 1.012 3.087 5.594 1.00 92.50 87 ASP A N 1
ATOM 691 C CA . ASP A 1 87 ? 1.456 3.946 6.695 1.00 92.50 87 ASP A CA 1
ATOM 692 C C . ASP A 1 87 ? 0.271 4.286 7.608 1.00 92.50 87 ASP A C 1
ATOM 694 O O . ASP A 1 87 ? 0.376 4.212 8.833 1.00 92.50 87 ASP A O 1
ATOM 698 N N . ALA A 1 88 ? -0.895 4.558 7.010 1.00 94.12 88 ALA A N 1
ATOM 699 C CA . ALA A 1 88 ? -2.146 4.745 7.733 1.00 94.12 88 ALA A CA 1
ATOM 700 C C . ALA A 1 88 ? -2.549 3.493 8.534 1.00 94.12 88 ALA A C 1
ATOM 702 O O . ALA A 1 88 ? -2.859 3.601 9.718 1.00 94.12 88 ALA A O 1
ATOM 703 N N . LEU A 1 89 ? -2.483 2.297 7.936 1.00 95.25 89 LEU A N 1
ATOM 704 C CA . LEU A 1 89 ? -2.758 1.028 8.625 1.00 95.25 89 LEU A CA 1
ATOM 705 C C . LEU A 1 89 ? -1.815 0.808 9.810 1.00 95.25 89 LEU A C 1
ATOM 707 O O . LEU A 1 89 ? -2.261 0.429 10.894 1.00 95.25 89 LEU A O 1
ATOM 711 N N . ALA A 1 90 ? -0.517 1.059 9.621 1.00 94.69 90 ALA A N 1
ATOM 712 C CA . ALA A 1 90 ? 0.473 0.929 10.683 1.00 94.69 90 ALA A CA 1
ATOM 713 C C . ALA A 1 90 ? 0.181 1.887 11.849 1.00 94.69 90 ALA A C 1
ATOM 715 O O . ALA A 1 90 ? 0.237 1.474 13.012 1.00 94.69 90 ALA A O 1
ATOM 716 N N . LEU A 1 91 ? -0.179 3.138 11.541 1.00 93.88 91 LEU A N 1
ATOM 717 C CA . LEU A 1 91 ? -0.545 4.147 12.532 1.00 93.88 91 LEU A CA 1
ATOM 718 C C . LEU A 1 91 ? -1.817 3.762 13.298 1.00 93.88 91 LEU A C 1
ATOM 720 O O . LEU A 1 91 ? -1.795 3.748 14.528 1.00 93.88 91 LEU A O 1
ATOM 724 N N . VAL A 1 92 ? -2.902 3.411 12.601 1.00 93.81 92 VAL A N 1
ATOM 725 C CA . VAL A 1 92 ? -4.181 3.067 13.245 1.00 93.81 92 VAL A CA 1
ATOM 726 C C . VAL A 1 92 ? -4.017 1.822 14.117 1.00 93.81 92 VAL A C 1
ATOM 728 O O . VAL A 1 92 ? -4.413 1.829 15.278 1.00 93.81 92 VAL A O 1
ATOM 731 N N . ARG A 1 93 ? -3.337 0.776 13.628 1.00 94.88 93 ARG A N 1
ATOM 732 C CA . ARG A 1 93 ? -3.060 -0.425 14.435 1.00 94.88 93 ARG A CA 1
ATOM 733 C C . ARG A 1 93 ? -2.213 -0.121 15.662 1.00 94.88 93 ARG A C 1
ATOM 735 O O . ARG A 1 93 ? -2.437 -0.707 16.717 1.00 94.88 93 ARG A O 1
ATOM 742 N N . LYS A 1 94 ? -1.240 0.787 15.546 1.00 94.75 94 LYS A N 1
ATOM 743 C CA . LYS A 1 94 ? -0.470 1.259 16.701 1.00 94.75 94 LYS A CA 1
ATOM 744 C C . LYS A 1 94 ? -1.390 1.918 17.733 1.00 94.75 94 LYS A C 1
ATOM 746 O O . LYS A 1 94 ? -1.328 1.546 18.898 1.00 94.75 94 LYS A O 1
ATOM 751 N N . LYS A 1 95 ? -2.288 2.804 17.301 1.00 93.31 95 LYS A N 1
ATOM 752 C CA . LYS A 1 95 ? -3.260 3.481 18.174 1.00 93.31 95 LYS A CA 1
ATOM 753 C C . LYS A 1 95 ? -4.267 2.529 18.821 1.00 93.31 95 LYS A C 1
ATOM 755 O O . LYS A 1 95 ? -4.589 2.699 19.994 1.00 93.31 95 LYS A O 1
ATOM 760 N N . ILE A 1 96 ? -4.716 1.503 18.096 1.00 92.25 96 ILE A N 1
ATOM 761 C CA . ILE A 1 96 ? -5.574 0.439 18.636 1.00 92.25 96 ILE A CA 1
ATOM 762 C C . ILE A 1 96 ? -4.839 -0.328 19.740 1.00 92.25 96 ILE A C 1
ATOM 764 O O . ILE A 1 96 ? -5.385 -0.489 20.827 1.00 92.25 96 ILE A O 1
ATOM 768 N N . ARG A 1 97 ? -3.582 -0.737 19.507 1.00 93.06 97 ARG A N 1
ATOM 769 C CA . ARG A 1 97 ? -2.766 -1.420 20.532 1.00 93.06 97 ARG A CA 1
ATOM 770 C C . ARG A 1 97 ? -2.518 -0.557 21.768 1.00 93.06 97 ARG A C 1
ATOM 772 O O . ARG A 1 97 ? -2.466 -1.083 22.871 1.00 93.06 97 ARG A O 1
ATOM 779 N N . GLU A 1 98 ? -2.370 0.752 21.585 1.00 93.31 98 GLU A N 1
ATOM 780 C CA . GLU A 1 98 ? -2.221 1.726 22.673 1.00 93.31 98 GLU A CA 1
ATOM 781 C C . GLU A 1 98 ? -3.548 2.029 23.397 1.00 93.31 98 GLU A C 1
ATOM 783 O O . GLU A 1 98 ? -3.541 2.745 24.393 1.00 93.31 98 GLU A O 1
ATOM 788 N N . GLY A 1 99 ? -4.691 1.533 22.905 1.00 89.50 99 GLY A N 1
ATOM 789 C CA . GLY A 1 99 ? -6.014 1.828 23.466 1.00 89.50 99 GLY A CA 1
ATOM 790 C C . GLY A 1 99 ? -6.487 3.270 23.239 1.00 89.50 99 GLY A C 1
ATOM 791 O O . GLY A 1 99 ? -7.430 3.715 23.886 1.00 89.50 99 GLY A O 1
ATOM 792 N N . THR A 1 100 ? -5.847 4.010 22.328 1.00 89.50 100 THR A N 1
ATOM 793 C CA . THR A 1 100 ? -6.119 5.439 22.078 1.00 89.50 100 THR A CA 1
ATOM 794 C C . THR A 1 100 ? -6.926 5.699 20.804 1.00 89.50 100 THR A C 1
ATOM 796 O O . THR A 1 100 ? -7.227 6.845 20.499 1.00 89.50 100 THR A O 1
ATOM 799 N N . ALA A 1 101 ? -7.304 4.658 20.055 1.00 88.44 101 ALA A N 1
ATOM 800 C CA . ALA A 1 101 ? -8.098 4.772 18.827 1.00 88.44 101 ALA A CA 1
ATOM 801 C C . ALA A 1 101 ? -9.616 4.829 19.106 1.00 88.44 101 ALA A C 1
ATOM 803 O O . ALA A 1 101 ? -10.351 3.886 18.794 1.00 88.44 101 ALA A O 1
ATOM 804 N N . GLN A 1 102 ? -10.109 5.919 19.698 1.00 87.25 102 GLN A N 1
ATOM 805 C CA . GLN A 1 102 ? -11.546 6.092 19.958 1.00 87.25 102 GLN A CA 1
ATOM 806 C C . GLN A 1 102 ? -12.293 6.605 18.722 1.00 87.25 102 GLN A C 1
ATOM 808 O O . GLN A 1 102 ? -13.412 6.176 18.442 1.00 87.25 102 GLN A O 1
ATOM 813 N N . ASN A 1 103 ? -11.671 7.496 17.957 1.00 89.75 103 ASN A N 1
ATOM 814 C CA . ASN A 1 103 ? -12.187 8.007 16.700 1.00 89.75 103 ASN A CA 1
ATOM 815 C C . ASN A 1 103 ? -11.050 8.137 15.684 1.00 89.75 103 ASN A C 1
ATOM 817 O O . ASN A 1 103 ? -10.055 8.821 15.927 1.00 89.75 103 ASN A O 1
ATOM 821 N N . ILE A 1 104 ? -11.208 7.526 14.509 1.00 91.00 104 ILE A N 1
ATOM 822 C CA . ILE A 1 104 ? -10.140 7.511 13.502 1.00 91.00 104 ILE A CA 1
ATOM 823 C C . ILE A 1 104 ? -9.751 8.921 13.023 1.00 91.00 104 ILE A C 1
ATOM 825 O O . ILE A 1 104 ? -8.578 9.193 12.766 1.00 91.00 104 ILE A O 1
ATOM 829 N N . TRP A 1 105 ? -10.718 9.837 12.939 1.00 90.81 105 TRP A N 1
ATOM 830 C CA . TRP A 1 105 ? -10.526 11.187 12.410 1.00 90.81 105 TRP A CA 1
ATOM 831 C C . TRP A 1 105 ? -9.806 12.104 13.397 1.00 90.81 105 TRP A C 1
ATOM 833 O O . TRP A 1 105 ? -9.078 12.999 12.969 1.00 90.81 105 TRP A O 1
ATOM 843 N N . LYS A 1 106 ? -9.988 11.872 14.701 1.00 89.12 106 LYS A N 1
ATOM 844 C CA . LYS A 1 106 ? -9.335 12.644 15.767 1.00 89.12 106 LYS A CA 1
ATOM 845 C C . LYS A 1 106 ? -7.998 12.037 16.192 1.00 89.12 106 LYS A C 1
ATOM 847 O O . LYS A 1 106 ? -7.023 12.768 16.331 1.00 89.12 106 LYS A O 1
ATOM 852 N N . ASP A 1 107 ? -7.932 10.714 16.335 1.00 89.62 107 ASP A N 1
ATOM 853 C CA . ASP A 1 107 ? -6.822 10.050 17.036 1.00 89.62 107 ASP A CA 1
ATOM 854 C C . ASP A 1 107 ? -5.793 9.412 16.095 1.00 89.62 107 ASP A C 1
ATOM 856 O O . ASP A 1 107 ? -4.648 9.162 16.484 1.00 89.62 107 ASP A O 1
ATOM 860 N N . CYS A 1 108 ? -6.198 9.122 14.854 1.00 89.06 108 CYS A N 1
ATOM 861 C CA . CYS A 1 108 ? -5.400 8.350 13.899 1.00 89.06 108 CYS A CA 1
ATOM 862 C C . CYS A 1 108 ? -4.981 9.152 12.660 1.00 89.06 108 CYS A C 1
ATOM 864 O O . CYS A 1 108 ? -4.528 8.574 11.672 1.00 89.06 108 CYS A O 1
ATOM 866 N N . MET A 1 109 ? -5.102 10.480 12.706 1.00 88.94 109 MET A N 1
ATOM 867 C CA . MET A 1 109 ? -4.521 11.355 11.691 1.00 88.94 109 MET A CA 1
ATOM 868 C C . MET A 1 109 ? -3.046 11.641 12.003 1.00 88.94 109 MET A C 1
ATOM 870 O O . MET A 1 109 ? -2.691 11.860 13.164 1.00 88.94 109 MET A O 1
ATOM 874 N N . PRO A 1 110 ? -2.158 11.654 10.994 1.00 84.00 110 PRO A N 1
ATOM 875 C CA . PRO A 1 110 ? -0.762 12.002 11.217 1.00 84.00 110 PRO A CA 1
ATOM 876 C C . PRO A 1 110 ? -0.643 13.467 11.661 1.00 84.00 110 PRO A C 1
ATOM 878 O O . PRO A 1 110 ? -1.174 14.368 11.015 1.00 84.00 110 PRO A O 1
ATOM 881 N N . ALA A 1 111 ? 0.102 13.713 12.744 1.00 76.12 111 ALA A N 1
ATOM 882 C CA . ALA A 1 111 ? 0.312 15.058 13.297 1.00 76.12 111 ALA A CA 1
ATOM 883 C C . ALA A 1 111 ? 1.026 16.010 12.320 1.00 76.12 111 ALA A C 1
ATOM 885 O O . ALA A 1 111 ? 0.843 17.225 12.370 1.00 76.12 111 ALA A O 1
ATOM 886 N N . ARG A 1 112 ? 1.838 15.458 11.412 1.00 67.44 112 ARG A N 1
ATOM 887 C CA . ARG A 1 112 ? 2.501 16.197 10.340 1.00 67.44 112 ARG A CA 1
ATOM 888 C C . ARG A 1 112 ? 2.353 15.405 9.052 1.00 67.44 112 ARG A C 1
ATOM 890 O O . ARG A 1 112 ? 2.908 14.317 8.922 1.00 67.44 112 ARG A O 1
ATOM 897 N N . VAL A 1 113 ? 1.595 15.952 8.110 1.00 64.88 113 VAL A N 1
ATOM 898 C CA . VAL A 1 113 ? 1.560 15.431 6.742 1.00 64.88 113 VAL A CA 1
ATOM 899 C C . VAL A 1 113 ? 2.947 15.677 6.130 1.00 64.88 113 VAL A C 1
ATOM 901 O O . VAL A 1 113 ? 3.450 16.797 6.280 1.00 64.88 113 VAL A O 1
ATOM 904 N N . PRO A 1 114 ? 3.597 14.678 5.497 1.00 59.16 114 PRO A N 1
ATOM 905 C CA . PRO A 1 114 ? 4.881 14.883 4.832 1.00 59.16 114 PRO A CA 1
ATOM 906 C C . PRO A 1 114 ? 4.765 16.070 3.866 1.00 59.16 114 PRO A C 1
ATOM 908 O O . PRO A 1 114 ? 3.877 16.126 3.011 1.00 59.16 114 PRO A O 1
ATOM 911 N N . ALA A 1 115 ? 5.591 17.083 4.122 1.00 57.88 115 ALA A N 1
ATOM 912 C CA . ALA A 1 115 ? 5.492 18.399 3.517 1.00 57.88 115 ALA A CA 1
ATOM 913 C 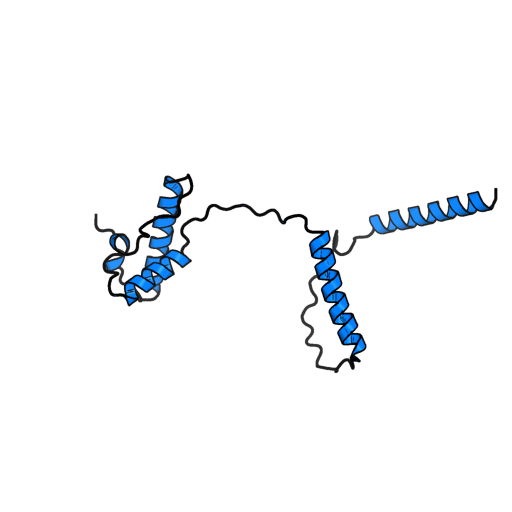C . ALA A 1 115 ? 6.248 18.433 2.184 1.00 57.88 115 ALA A C 1
ATOM 915 O O . ALA A 1 115 ? 7.452 18.220 2.172 1.00 57.88 115 ALA A O 1
ATOM 916 N N . GLU A 1 116 ? 5.521 18.743 1.110 1.00 56.59 116 GLU A N 1
ATOM 917 C CA . GLU A 1 116 ? 5.961 19.137 -0.240 1.00 56.59 116 GLU A CA 1
ATOM 918 C C . GLU A 1 116 ? 4.810 19.996 -0.838 1.00 56.59 116 GLU A C 1
ATOM 920 O O . GLU A 1 116 ? 3.669 19.872 -0.372 1.00 56.59 116 GLU A O 1
ATOM 925 N N . PRO A 1 117 ? 5.052 20.903 -1.808 1.00 54.75 117 PRO A N 1
ATOM 926 C CA . PRO A 1 117 ? 4.326 22.178 -1.997 1.00 54.75 117 PRO A CA 1
ATOM 927 C C . PRO A 1 117 ? 2.862 22.084 -2.475 1.00 54.75 117 PRO A C 1
ATOM 929 O O . PRO A 1 117 ? 2.225 23.095 -2.760 1.00 54.75 117 PRO A O 1
ATOM 932 N N . VAL A 1 118 ? 2.275 20.888 -2.520 1.00 57.41 118 VAL A N 1
ATOM 933 C CA . VAL A 1 118 ? 0.913 20.637 -3.005 1.00 57.41 118 VAL A CA 1
ATOM 934 C C . VAL A 1 118 ? -0.027 20.339 -1.832 1.00 57.41 118 VAL A C 1
ATOM 936 O O . VAL A 1 118 ? -0.590 19.247 -1.702 1.00 57.41 118 VAL A O 1
ATOM 939 N N . GLY A 1 119 ? -0.187 21.320 -0.938 1.00 65.62 119 GLY A N 1
ATOM 940 C CA . GLY A 1 119 ? -0.891 21.158 0.343 1.00 65.62 119 GLY A CA 1
ATOM 941 C C . GLY A 1 119 ? -2.313 20.580 0.236 1.00 65.62 119 GLY A C 1
ATOM 942 O O . GLY A 1 119 ? -2.742 19.832 1.115 1.00 65.62 119 GLY A O 1
ATOM 943 N N . SER A 1 120 ? -3.034 20.841 -0.863 1.00 76.94 120 SER A N 1
ATOM 944 C CA . SER A 1 120 ? -4.397 20.327 -1.072 1.00 76.94 120 SER A CA 1
ATOM 945 C C . SER A 1 120 ? -4.449 18.859 -1.518 1.00 76.94 120 SER A C 1
ATOM 947 O O . SER A 1 120 ? -5.368 18.135 -1.130 1.00 76.94 120 SER A O 1
ATOM 949 N N . ILE A 1 121 ? -3.489 18.384 -2.320 1.00 82.50 121 ILE A N 1
ATOM 950 C CA . ILE A 1 121 ? -3.428 16.973 -2.745 1.00 82.50 121 ILE A CA 1
ATOM 951 C C . ILE A 1 121 ? -2.918 16.114 -1.595 1.00 82.50 121 ILE A C 1
ATOM 953 O O . ILE A 1 121 ? -3.515 15.082 -1.308 1.00 82.50 121 ILE A O 1
ATOM 957 N N . SER A 1 122 ? -1.888 16.570 -0.878 1.00 83.56 122 SER A N 1
ATOM 958 C CA . SER A 1 122 ? -1.324 15.813 0.243 1.00 83.56 122 SER A CA 1
ATOM 959 C C . SER A 1 122 ? -2.342 15.605 1.375 1.00 83.56 122 SER A C 1
ATOM 961 O O . SER A 1 122 ? -2.493 14.497 1.897 1.00 83.56 122 SER A O 1
ATOM 963 N N . ARG A 1 123 ? -3.154 16.631 1.681 1.00 84.88 123 ARG A N 1
ATOM 964 C CA . ARG A 1 123 ? -4.267 16.507 2.638 1.00 84.88 123 ARG A CA 1
ATOM 965 C C . ARG A 1 123 ? -5.324 15.504 2.166 1.00 84.88 123 ARG A C 1
ATOM 967 O O . ARG A 1 123 ? -5.741 14.660 2.952 1.00 84.88 123 ARG A O 1
ATOM 974 N N . ARG A 1 124 ? -5.735 15.560 0.893 1.00 87.31 124 ARG A N 1
ATOM 975 C CA . ARG A 1 124 ? -6.714 14.612 0.326 1.00 87.31 124 ARG A CA 1
ATOM 976 C C . ARG A 1 124 ? -6.192 13.177 0.324 1.00 87.31 124 ARG A C 1
ATOM 978 O O . ARG A 1 124 ? -6.929 12.279 0.713 1.00 87.31 124 ARG A O 1
ATOM 985 N N . ALA A 1 125 ? -4.928 12.974 -0.045 1.00 89.44 125 ALA A N 1
ATOM 986 C CA . ALA A 1 125 ? -4.276 11.669 -0.001 1.00 89.44 125 ALA A CA 1
ATOM 987 C C . ALA A 1 125 ? -4.229 11.118 1.431 1.00 89.44 125 ALA A C 1
ATOM 989 O O . ALA A 1 125 ? -4.553 9.956 1.648 1.00 89.44 125 ALA A O 1
ATOM 990 N N . THR A 1 126 ? -3.923 11.972 2.412 1.00 91.06 126 THR A N 1
ATOM 991 C CA . THR A 1 126 ? -3.924 11.598 3.834 1.00 91.06 126 THR A CA 1
ATOM 992 C C . THR A 1 126 ? -5.308 11.146 4.294 1.00 91.06 126 THR A C 1
ATOM 994 O O . THR A 1 126 ? -5.444 10.061 4.851 1.00 91.06 126 THR A O 1
ATOM 997 N N . VAL A 1 127 ? -6.345 11.941 4.009 1.00 91.88 127 VAL A N 1
ATOM 998 C CA . VAL A 1 127 ? -7.735 11.608 4.360 1.00 91.88 127 VAL A CA 1
ATOM 999 C C . VAL A 1 127 ? -8.170 10.300 3.696 1.00 91.88 127 VAL A C 1
ATOM 1001 O O . VAL A 1 127 ? -8.715 9.432 4.371 1.00 91.88 127 VAL A O 1
ATOM 1004 N N . ALA A 1 128 ? -7.889 10.130 2.401 1.00 93.31 128 ALA A N 1
ATOM 1005 C CA . ALA A 1 128 ? -8.249 8.927 1.656 1.00 93.31 128 ALA A CA 1
ATOM 1006 C C . ALA A 1 128 ? -7.531 7.679 2.189 1.00 93.31 128 ALA A C 1
ATOM 1008 O O . ALA A 1 128 ? -8.169 6.655 2.418 1.00 93.31 128 ALA A O 1
ATOM 1009 N N . ALA A 1 129 ? -6.222 7.761 2.436 1.00 93.81 129 ALA A N 1
ATOM 1010 C CA . ALA A 1 129 ? -5.445 6.639 2.948 1.00 93.81 129 ALA A CA 1
ATOM 1011 C C . ALA A 1 129 ? -5.889 6.221 4.358 1.00 93.81 129 ALA A C 1
ATOM 1013 O O . ALA A 1 129 ? -6.048 5.027 4.610 1.00 93.81 129 ALA A O 1
ATOM 1014 N N . THR A 1 130 ? -6.156 7.182 5.249 1.00 93.94 130 THR A N 1
ATOM 1015 C CA . THR A 1 130 ? -6.687 6.903 6.593 1.00 93.94 130 THR A CA 1
ATOM 1016 C C . THR A 1 130 ? -8.099 6.323 6.537 1.00 93.94 130 THR A C 1
ATOM 1018 O O . THR A 1 130 ? -8.394 5.371 7.256 1.00 93.94 130 THR A O 1
ATOM 1021 N N . PHE A 1 131 ? -8.955 6.818 5.639 1.00 94.75 131 PHE A N 1
ATOM 1022 C CA . PHE A 1 131 ? -10.293 6.265 5.440 1.00 94.75 131 PHE A CA 1
ATOM 1023 C C . PHE A 1 131 ? -10.255 4.807 4.970 1.00 94.75 131 PHE A C 1
ATOM 1025 O O . PHE A 1 131 ? -10.909 3.952 5.563 1.00 94.75 131 PHE A O 1
ATOM 1032 N N . VAL A 1 132 ? -9.451 4.511 3.942 1.00 96.00 132 VAL A N 1
ATOM 1033 C CA . VAL A 1 132 ? -9.289 3.149 3.411 1.00 96.00 132 VAL A CA 1
ATOM 1034 C C . VAL A 1 132 ? -8.706 2.215 4.470 1.00 96.00 132 VAL A C 1
ATOM 1036 O O . VAL A 1 132 ? -9.213 1.111 4.643 1.00 96.00 132 VAL A O 1
ATOM 1039 N N . ALA A 1 133 ? -7.692 2.659 5.218 1.00 95.56 133 ALA A N 1
ATOM 1040 C CA . ALA A 1 133 ? -7.136 1.882 6.323 1.00 95.56 133 ALA A CA 1
ATOM 1041 C C . ALA A 1 133 ? -8.203 1.551 7.375 1.00 95.56 133 ALA A C 1
ATOM 1043 O O . ALA A 1 133 ? -8.298 0.416 7.831 1.00 95.56 133 ALA A O 1
ATOM 1044 N N . GLY A 1 134 ? -9.046 2.523 7.722 1.00 93.94 134 GLY A N 1
ATOM 1045 C CA . GLY A 1 134 ? -10.144 2.312 8.651 1.00 93.94 134 GLY A CA 1
ATOM 1046 C C . GLY A 1 134 ? -11.202 1.330 8.142 1.00 93.94 134 GLY A C 1
ATOM 1047 O O . GLY A 1 134 ? -11.621 0.448 8.888 1.00 93.94 134 GLY A O 1
ATOM 1048 N N . LEU A 1 135 ? -11.593 1.424 6.866 1.00 95.19 135 LEU A N 1
ATOM 1049 C CA . LEU A 1 135 ? -12.509 0.462 6.242 1.00 95.19 135 LEU A CA 1
ATOM 1050 C C . LEU A 1 135 ? -11.935 -0.957 6.237 1.00 95.19 135 LEU A C 1
ATOM 1052 O O . LEU A 1 135 ? -12.658 -1.910 6.517 1.00 95.19 135 LEU A O 1
ATOM 1056 N N . GLU A 1 136 ? -10.641 -1.097 5.959 1.00 96.44 136 GLU A N 1
ATOM 1057 C CA . GLU A 1 136 ? -9.963 -2.392 5.970 1.00 96.44 136 GLU A CA 1
ATOM 1058 C C . GLU A 1 136 ? -9.942 -3.009 7.376 1.00 96.44 136 GLU A C 1
ATOM 1060 O O . GLU A 1 136 ? -10.190 -4.202 7.531 1.00 96.44 136 GLU A O 1
ATOM 1065 N N . LEU A 1 137 ? -9.742 -2.200 8.418 1.00 94.44 137 LEU A N 1
ATOM 1066 C CA . LEU A 1 137 ? -9.784 -2.671 9.806 1.00 94.44 137 LEU A CA 1
ATOM 1067 C C . LEU A 1 137 ? -11.203 -3.016 10.271 1.00 94.44 137 LEU A C 1
ATOM 1069 O O . LEU A 1 137 ? -11.381 -3.979 11.016 1.00 94.44 137 LEU A O 1
ATOM 1073 N N . VAL A 1 138 ? -12.224 -2.292 9.798 1.00 94.75 138 VAL A N 1
ATOM 1074 C CA . VAL A 1 138 ? -13.629 -2.679 10.010 1.00 94.75 138 VAL A CA 1
ATOM 1075 C C . VAL A 1 138 ? -13.930 -4.007 9.322 1.00 94.75 138 VAL A C 1
ATOM 1077 O O . VAL A 1 138 ? -14.537 -4.888 9.928 1.00 94.75 138 VAL A O 1
ATOM 1080 N N . ARG A 1 139 ? -13.456 -4.191 8.083 1.00 95.31 139 ARG A N 1
ATOM 1081 C CA . ARG A 1 139 ? -13.607 -5.443 7.327 1.00 95.31 139 ARG A CA 1
ATOM 1082 C C . ARG A 1 139 ? -12.956 -6.632 8.041 1.00 95.31 139 ARG A C 1
ATOM 1084 O O . ARG A 1 139 ? -13.473 -7.741 7.960 1.00 95.31 139 ARG A O 1
ATOM 1091 N N . GLN A 1 140 ? -11.839 -6.407 8.731 1.00 95.25 140 GLN A N 1
ATOM 1092 C CA . GLN A 1 140 ? -11.113 -7.422 9.504 1.00 95.25 140 GLN A CA 1
ATOM 1093 C C . GLN A 1 140 ? -11.677 -7.641 10.920 1.00 95.25 140 GLN A C 1
ATOM 1095 O O . GLN A 1 140 ? -11.219 -8.539 11.621 1.00 95.25 140 GLN A O 1
ATOM 1100 N N . GLY A 1 141 ? -12.657 -6.842 11.358 1.00 92.75 141 GLY A N 1
ATOM 1101 C CA . GLY A 1 141 ? -13.194 -6.898 12.721 1.00 92.75 141 GLY A CA 1
ATOM 1102 C C . GLY A 1 141 ? -12.251 -6.337 13.795 1.00 92.75 141 GLY A C 1
ATOM 1103 O O . GLY A 1 141 ? -12.533 -6.474 14.981 1.00 92.75 141 GLY A O 1
ATOM 1104 N N . GLU A 1 142 ? -11.153 -5.684 13.400 1.00 92.06 142 GLU A N 1
ATOM 1105 C CA . GLU A 1 142 ? -10.199 -5.026 14.308 1.00 92.06 142 GLU A CA 1
ATOM 1106 C C . GLU A 1 142 ? -10.723 -3.666 14.812 1.00 92.06 142 GLU A C 1
ATOM 1108 O O . GLU A 1 142 ? -10.208 -3.116 15.784 1.00 92.06 142 GLU A O 1
ATOM 1113 N N . MET A 1 143 ? -11.744 -3.105 14.155 1.00 91.62 143 MET A N 1
ATOM 1114 C CA . MET A 1 143 ? -12.343 -1.817 14.504 1.00 91.62 143 MET A CA 1
ATOM 1115 C C . MET A 1 143 ? -13.853 -1.810 14.230 1.00 91.62 143 MET A C 1
ATOM 1117 O O . MET A 1 143 ? -14.340 -2.491 13.332 1.00 91.62 143 MET A O 1
ATOM 1121 N N . SER A 1 144 ? -14.618 -1.020 14.983 1.00 91.75 144 SER A N 1
ATOM 1122 C CA . SER A 1 144 ? -16.066 -0.884 14.783 1.00 91.75 144 SER A CA 1
ATOM 1123 C C . SER A 1 144 ? -16.427 0.232 13.796 1.00 91.75 144 SER A C 1
ATOM 1125 O O . SER A 1 144 ? -15.760 1.265 13.717 1.00 91.75 144 SER A O 1
ATOM 1127 N N . ALA A 1 145 ? -17.566 0.092 13.109 1.00 89.81 145 ALA A N 1
ATOM 1128 C CA . ALA A 1 145 ? -18.100 1.143 12.237 1.00 89.81 145 ALA A CA 1
ATOM 1129 C C . ALA A 1 145 ? -18.403 2.460 12.987 1.00 89.81 145 ALA A C 1
ATOM 1131 O O . ALA A 1 145 ? -18.350 3.534 12.395 1.00 89.81 145 ALA A O 1
ATOM 1132 N N . LYS A 1 146 ? -18.659 2.406 14.303 1.00 89.94 146 LYS A N 1
ATOM 1133 C CA . LYS A 1 146 ? -18.844 3.605 15.140 1.00 89.94 146 LYS A CA 1
ATOM 1134 C C . LYS A 1 146 ? -17.558 4.427 15.263 1.00 89.94 146 LYS A C 1
ATOM 1136 O O . LYS A 1 146 ? -17.623 5.648 15.221 1.00 89.94 146 LYS A O 1
ATOM 1141 N N . GLN A 1 147 ? -16.398 3.775 15.352 1.00 88.12 147 GLN A N 1
ATOM 1142 C CA . GLN A 1 147 ? -15.091 4.451 15.401 1.00 88.12 147 GLN A CA 1
ATOM 1143 C C . GLN A 1 147 ? -14.715 5.107 14.058 1.00 88.12 147 GLN A C 1
ATOM 1145 O O . GLN A 1 147 ? -13.890 6.023 14.035 1.00 88.12 147 GLN A O 1
ATOM 1150 N N . MET A 1 148 ? -15.350 4.674 12.957 1.00 89.50 148 MET A N 1
ATOM 1151 C CA . MET A 1 148 ? -15.250 5.284 11.622 1.00 89.50 148 MET A CA 1
ATOM 1152 C C . MET A 1 148 ? -16.217 6.441 11.389 1.00 89.50 148 MET A C 1
ATOM 1154 O O . MET A 1 148 ? -16.053 7.177 10.412 1.00 89.50 148 MET A O 1
ATOM 1158 N N . ALA A 1 149 ? -17.237 6.594 12.234 1.00 84.8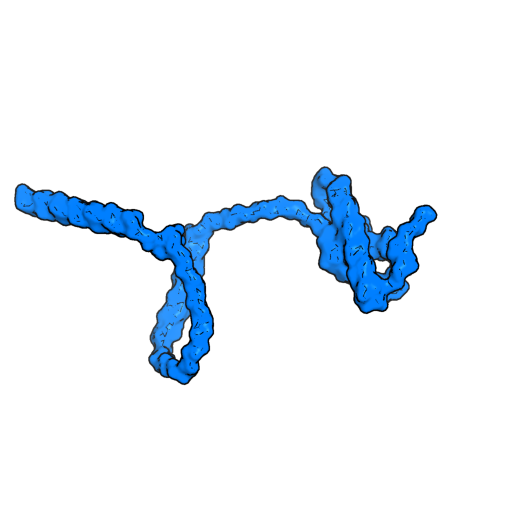8 149 ALA A N 1
ATOM 1159 C CA . ALA A 1 149 ? -18.259 7.601 12.021 1.00 84.88 149 ALA A CA 1
ATOM 1160 C C . ALA A 1 149 ? -17.629 9.000 12.027 1.00 84.88 149 ALA A C 1
ATOM 1162 O O . ALA A 1 149 ? -16.894 9.381 12.947 1.00 84.88 149 ALA A O 1
ATOM 1163 N N . PHE A 1 150 ? -17.915 9.758 10.971 1.00 75.94 150 PHE A N 1
ATOM 1164 C CA . PHE A 1 150 ? -17.569 11.165 10.914 1.00 75.94 150 PHE A CA 1
ATOM 1165 C C . PHE A 1 150 ? -18.528 11.900 11.852 1.00 75.94 150 PHE A C 1
ATOM 1167 O O . PHE A 1 150 ? -19.719 12.008 11.569 1.00 75.94 150 PHE A O 1
ATOM 1174 N N . LEU A 1 151 ? -18.028 12.322 13.012 1.00 64.19 151 LEU A N 1
ATOM 1175 C CA . LEU A 1 151 ? -18.783 13.189 13.911 1.00 64.19 151 LEU A CA 1
ATOM 1176 C C . LEU A 1 151 ? -18.748 14.593 13.303 1.00 64.19 151 LEU A C 1
ATOM 1178 O O . LEU A 1 151 ? -17.692 15.227 13.305 1.00 64.19 151 LEU A O 1
ATOM 1182 N N . MET A 1 152 ? -19.875 15.000 12.718 1.00 49.97 152 MET A N 1
ATOM 1183 C CA . MET A 1 152 ? -20.136 16.372 12.277 1.00 49.97 152 MET A CA 1
ATOM 1184 C C . MET A 1 152 ? -20.323 17.293 13.482 1.00 49.97 152 MET A C 1
ATOM 1186 O O . MET A 1 152 ? -20.928 16.833 14.478 1.00 49.97 152 MET A O 1
#

pLDDT: mean 79.36, std 14.61, range [46.25, 96.44]

Radius of gyration: 30.84 Å; chains: 1; bounding box: 68×57×79 Å

Secondary structure (DSSP, 8-state):
-HHHHHHHHHHHHHHHHHHHHHHSPPBTTTB-PPPPP------------HHHHHHHHHHHHHHHHHHHHT-----------PPPHHHHHHHHHHHHHTT--S-HHHHSS-SSPPP-S-HHHHHHHHHHHHHHHHHHHHHTTSS-HHHH----

Foldseek 3Di:
DVVVVVVVVVVVVVVVVVVVVVVDQDDPPRDDDDDPDPPPPPCPPPPDDPVNVVVVVVVVVVVVVVCVVPCPPDDDDPDPDADALVNLLVQLVVCLVVVNLQALVPRRQDPDQPDDPPVVVNVVSSVVSNLVSQVVCCVVVVDPVNSHDDDD

Sequence (152 aa):
MRRTVDQIDELLRMRAAADWLEATPQFGVSVFARGKAVVESGISGRQGTYFSLMEACLGVLERELVRVETYVPVYRINLPAYWRVTDALALVRKKIREGTAQNIWKDCMPARVPAEPVGSISRRATVAATFVAGLELVRQGEMSAKQMAFLM